Protein 3MAO (pdb70)

Radius of gyration: 13.15 Å; Cα contacts (8 Å, |Δi|>4): 257; chains: 1; bounding box: 41×26×29 Å

Solvent-accessible surface area: 6418 Å² total; per-residue (Å²): 173,176,81,106,17,52,122,44,94,97,88,11,45,0,15,2,52,143,63,36,45,68,0,0,12,29,218,10,19,40,83,64,109,20,84,110,2,1,0,25,111,28,60,64,116,69,0,16,49,106,131,75,31,153,148,134,96,99,6,44,62,3,12,2,34,127,45,50,46,40,1,10,54,9,21,58,95,65,19,64,137,138,59,66,15,20,10,9,0,101,13,88,7,0,84,20,44,32,158,73,143,103,112,116,156

InterPro domains:
  IPR002579 Peptide methionine sulphoxide reductase MrsB domain [PF01641] (12-105)
  IPR002579 Peptide methionine sulphoxide reductase MrsB domain [PS51790] (1-106)
  IPR011057 Mss4-like superfamily [SSF51316] (10-112)
  IPR052150 Methionine-R-sulfoxide re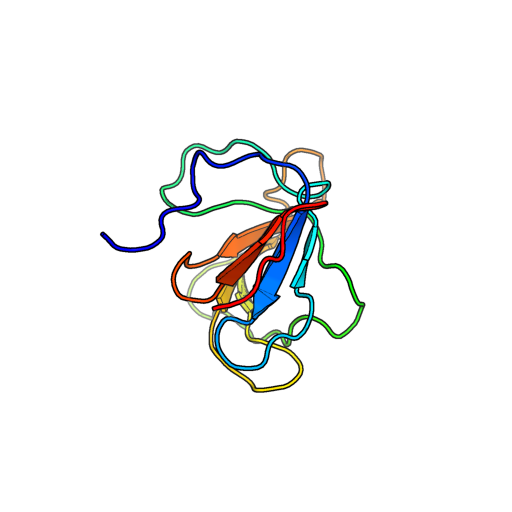ductase B1 [PTHR46755] (1-101)

Organism: Homo sapiens (NCBI:txid9606)

B-factor: mean 14.87, std 10.24, range [4.36, 75.27]

Structure (mmCIF, N/CA/C/O backbone):
data_3MAO
#
_entry.id   3MAO
#
_cell.length_a   34.054
_cell.length_b   47.473
_cell.length_c   57.809
_cell.angle_alpha   90.00
_cell.angle_beta   90.00
_cell.angle_gamma   90.00
#
_symmetry.space_group_name_H-M   'P 21 21 21'
#
loop_
_entity.id
_entity.type
_entity.pdbx_description
1 polymer 'Methionine-R-sulfoxide reductase B1'
2 non-polymer 'FE (III) ION'
3 non-polymer 'SODIUM ION'
4 non-polymer 'MALONATE ION'
5 water water
#
loop_
_atom_site.group_PDB
_atom_site.id
_atom_site.type_symbol
_atom_site.label_atom_id
_atom_site.label_alt_id
_atom_site.label_comp_id
_atom_site.label_asym_id
_atom_site.label_entity_id
_atom_site.label_seq_id
_atom_site.pdbx_PDB_ins_code
_atom_site.Cartn_x
_atom_site.Cartn_y
_atom_site.Cartn_z
_atom_site.occupancy
_atom_site.B_iso_or_equiv
_atom_site.auth_seq_id
_atom_site.auth_comp_id
_atom_site.auth_asym_id
_atom_site.auth_atom_id
_atom_site.pdbx_PDB_model_num
ATOM 1 N N . SER A 1 1 ? 11.522 -9.482 50.371 1.00 36.16 -1 SER A N 1
ATOM 2 C CA . SER A 1 1 ? 10.125 -9.856 50.014 1.00 34.54 -1 SER A CA 1
ATOM 3 C C . SER A 1 1 ? 9.622 -8.966 48.868 1.00 32.55 -1 SER A C 1
ATOM 4 O O . SER A 1 1 ? 9.949 -7.783 48.763 1.00 32.75 -1 SER A O 1
ATOM 7 N N . MET A 1 2 ? 8.806 -9.549 48.001 1.00 21.71 0 MET A N 1
ATOM 8 C CA . MET A 1 2 ? 8.286 -8.821 46.838 1.00 17.58 0 MET A CA 1
ATOM 9 C C . MET A 1 2 ? 7.230 -7.802 47.239 1.00 19.59 0 MET A C 1
ATOM 10 O O . MET A 1 2 ? 6.526 -8.012 48.230 1.00 19.71 0 MET A O 1
ATOM 15 N N . GLU A 1 3 ? 7.111 -6.740 46.442 1.00 18.26 10 GLU A N 1
ATOM 16 C CA A GLU A 1 3 ? 6.056 -5.717 46.585 0.50 20.26 10 GLU A CA 1
ATOM 17 C CA B GLU A 1 3 ? 6.067 -5.739 46.669 0.50 21.17 10 GLU A CA 1
ATOM 18 C C . GLU A 1 3 ? 4.676 -6.320 46.501 1.00 14.25 10 GLU A C 1
ATOM 19 O O . GLU A 1 3 ? 4.373 -7.014 45.533 1.00 16.74 10 GLU A O 1
ATOM 30 N N . VAL A 1 4 ? 3.832 -6.031 47.494 1.00 13.47 11 VAL A N 1
ATOM 31 C CA . VAL A 1 4 ? 2.431 -6.396 47.452 1.00 11.45 11 VAL A CA 1
ATOM 32 C C . VAL A 1 4 ? 1.611 -5.185 47.927 1.00 11.18 11 VAL A C 1
ATOM 33 O O . VAL A 1 4 ? 1.643 -4.813 49.106 1.00 12.57 11 VAL A O 1
ATOM 37 N N . PHE A 1 5 ? 0.886 -4.570 47.010 1.00 7.82 12 PHE A N 1
ATOM 38 C CA . PHE A 1 5 ? 0.140 -3.360 47.342 1.00 7.28 12 PHE A CA 1
ATOM 39 C C . PHE A 1 5 ? -1.347 -3.538 47.604 1.00 9.13 12 PHE A C 1
ATOM 40 O O . PHE A 1 5 ? -2.030 -2.549 47.843 1.00 8.40 12 PHE A O 1
ATOM 48 N N . GLN A 1 6 ? -1.874 -4.757 47.565 1.00 8.71 13 GLN A N 1
ATOM 49 C CA . GLN A 1 6 ? -3.284 -4.966 47.776 1.00 10.70 13 GLN A CA 1
ATOM 50 C C . GLN A 1 6 ? -3.812 -4.231 49.000 1.00 11.55 13 GLN A C 1
ATOM 51 O O . GLN A 1 6 ? -4.898 -3.651 48.940 1.00 14.88 13 GLN A O 1
ATOM 57 N N . ASN A 1 7 ? -3.122 -4.306 50.125 1.00 9.29 14 ASN A N 1
ATOM 58 C CA . ASN A 1 7 ? -3.630 -3.752 51.378 1.00 12.31 14 ASN A CA 1
ATOM 59 C C . ASN A 1 7 ? -2.903 -2.480 51.820 1.00 9.22 14 ASN A C 1
ATOM 60 O O . ASN A 1 7 ? -2.971 -2.066 52.956 1.00 13.30 14 ASN A O 1
ATOM 65 N N . HIS A 1 8 ? -2.192 -1.859 50.872 1.00 7.46 15 HIS A N 1
ATOM 66 C CA . HIS A 1 8 ? -1.374 -0.692 51.089 1.00 7.67 15 HIS A CA 1
ATOM 67 C C . HIS A 1 8 ? -2.166 0.577 50.717 1.00 7.16 15 HIS A C 1
ATOM 68 O O . HIS A 1 8 ? -2.646 0.696 49.586 1.00 7.55 15 HIS A O 1
ATOM 75 N N . PHE A 1 9 ? -2.316 1.517 51.665 1.00 7.52 16 PHE A N 1
ATOM 76 C CA . PHE A 1 9 ? -3.089 2.744 51.462 1.00 8.86 16 PHE A CA 1
ATOM 77 C C . PHE A 1 9 ? -2.423 3.996 52.008 1.00 9.97 16 PHE A C 1
ATOM 78 O O . PHE A 1 9 ? -3.078 4.913 52.472 1.00 12.53 16 PHE A 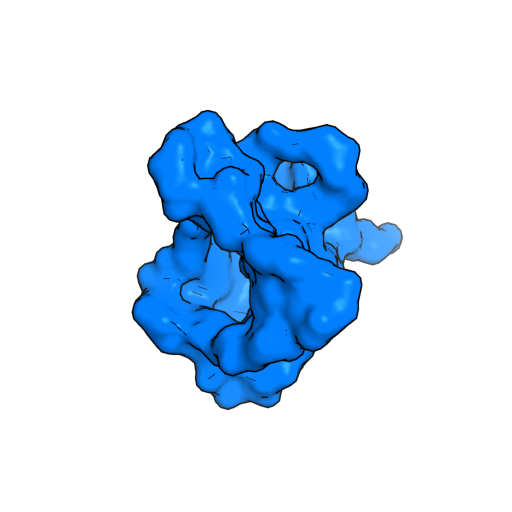O 1
ATOM 86 N N . GLU A 1 10 ? -1.129 4.100 51.887 1.00 8.80 17 GLU A N 1
ATOM 87 C CA . GLU A 1 10 ? -0.394 5.248 52.412 1.00 7.48 17 GLU A CA 1
ATOM 88 C C . GLU A 1 10 ? -0.360 6.401 51.396 1.00 7.76 17 GLU A C 1
ATOM 89 O O . GLU A 1 10 ? -0.500 6.169 50.176 1.00 8.74 17 GLU A O 1
ATOM 95 N N . PRO A 1 11 ? -0.153 7.639 51.888 1.00 8.02 18 PRO A N 1
ATOM 96 C CA . PRO A 1 11 ? -0.160 8.772 50.960 1.00 8.29 18 PRO A CA 1
ATOM 97 C C . PRO A 1 11 ? 1.044 8.833 50.086 1.00 9.09 18 PRO A C 1
ATOM 98 O O . PRO A 1 11 ? 2.186 8.816 50.525 1.00 8.75 18 PRO A O 1
ATOM 102 N N . GLY A 1 12 ? 0.800 8.902 48.785 1.00 8.24 19 GLY A N 1
ATOM 103 C CA . GLY A 1 12 ? 1.872 8.954 47.845 1.00 7.17 19 GLY A CA 1
ATOM 104 C C . GLY A 1 12 ? 1.414 8.714 46.430 1.00 6.21 19 GLY A C 1
ATOM 105 O O . GLY A 1 12 ? 0.222 8.809 46.171 1.00 7.03 19 GLY A O 1
ATOM 106 N N . VAL A 1 13 ? 2.345 8.427 45.518 1.00 6.43 20 VAL A N 1
ATOM 107 C CA . VAL A 1 13 ? 2.084 8.174 44.112 1.00 7.39 20 VAL A CA 1
ATOM 108 C C . VAL A 1 13 ? 2.722 6.891 43.704 1.00 6.55 20 VAL A C 1
ATOM 109 O O . VAL A 1 13 ? 3.884 6.639 44.097 1.00 8.69 20 VAL A O 1
ATOM 113 N N . TYR A 1 14 ? 2.011 6.073 42.958 1.00 5.36 21 TYR A N 1
ATOM 114 C CA . TYR A 1 14 ? 2.581 4.861 42.338 1.00 4.36 21 TYR A CA 1
ATOM 115 C C . TYR A 1 14 ? 3.043 5.216 40.951 1.00 6.12 21 TYR A C 1
ATOM 116 O O . TYR A 1 14 ? 2.274 5.693 40.120 1.00 6.06 21 TYR A O 1
ATOM 125 N N . VAL A 1 15 ? 4.323 4.997 40.723 1.00 6.29 22 VAL A N 1
ATOM 126 C CA . VAL A 1 15 ? 4.946 5.254 39.476 1.00 6.88 22 VAL A CA 1
ATOM 127 C C . VAL A 1 15 ? 5.269 3.952 38.736 1.00 6.37 22 VAL A C 1
ATOM 128 O O . VAL A 1 15 ? 5.307 2.863 39.341 1.00 7.53 22 VAL A O 1
ATOM 132 N N . CYS A 1 16 ? 5.548 4.026 37.434 1.00 5.96 23 CYS A N 1
ATOM 133 C CA . CYS A 1 16 ? 5.987 2.871 36.665 1.00 7.12 23 CYS A CA 1
ATOM 134 C C . CYS A 1 16 ? 7.307 2.348 37.241 1.00 7.09 23 CYS A C 1
ATOM 135 O O . CYS A 1 16 ? 8.257 3.094 37.353 1.00 7.25 23 CYS A O 1
ATOM 138 N N . ALA A 1 17 ? 7.341 1.055 37.592 1.00 7.29 24 ALA A N 1
ATOM 139 C CA . ALA A 1 17 ? 8.568 0.484 38.144 1.00 8.75 24 ALA A CA 1
ATOM 140 C C . ALA A 1 17 ? 9.716 0.514 37.148 1.00 8.97 24 ALA A C 1
ATOM 141 O O . ALA A 1 17 ? 10.884 0.468 37.597 1.00 11.61 24 ALA A O 1
ATOM 143 N N . LYS A 1 18 ? 9.418 0.564 35.835 1.00 8.97 25 LYS A N 1
ATOM 144 C CA . LYS A 1 18 ? 10.442 0.521 34.816 1.00 10.48 25 LYS A CA 1
ATOM 145 C C . LYS A 1 18 ? 10.984 1.884 34.449 1.00 9.37 25 LYS A C 1
ATOM 146 O O . LYS A 1 18 ? 12.205 2.025 34.314 1.00 13.33 25 LYS A O 1
ATOM 152 N N . CYS A 1 19 ? 10.153 2.905 34.334 1.00 8.62 26 CYS A N 1
ATOM 153 C CA . CYS A 1 19 ? 10.646 4.204 33.847 1.00 9.94 26 CYS A CA 1
ATOM 154 C C . CYS A 1 19 ? 10.360 5.380 34.776 1.00 10.00 26 CYS A C 1
ATOM 155 O O . CYS A 1 19 ? 10.836 6.480 34.559 1.00 10.03 26 CYS A O 1
ATOM 158 N N . GLY A 1 20 ? 9.530 5.176 35.803 1.00 9.05 27 GLY A N 1
ATOM 159 C CA . GLY A 1 20 ? 9.221 6.208 36.771 1.00 8.11 27 GLY A CA 1
ATOM 160 C C . GLY A 1 20 ? 8.096 7.159 36.402 1.00 7.44 27 GLY A C 1
ATOM 161 O O . GLY A 1 20 ? 7.780 8.062 37.198 1.00 8.05 27 GLY A O 1
ATOM 162 N N . TYR A 1 21 ? 7.426 6.980 35.282 1.00 7.80 28 TYR A N 1
ATOM 163 C CA . TYR A 1 21 ? 6.311 7.865 34.954 1.00 7.03 28 TYR A CA 1
ATOM 164 C C . TYR A 1 21 ? 5.221 7.702 36.005 1.00 6.34 28 TYR A C 1
ATOM 165 O O . TYR A 1 21 ? 4.950 6.616 36.480 1.00 6.78 28 TYR A O 1
ATOM 174 N N . GLU A 1 22 ? 4.560 8.799 36.362 1.00 8.58 29 GLU A N 1
ATOM 175 C CA . GLU A 1 22 ? 3.508 8.754 37.379 1.00 7.83 29 GLU A CA 1
ATOM 176 C C . GLU A 1 22 ? 2.260 8.112 36.816 1.00 6.65 29 GLU A C 1
ATOM 177 O O . GLU A 1 22 ? 1.776 8.491 35.767 1.00 8.34 29 GLU A O 1
ATOM 183 N N . LEU A 1 23 ? 1.748 7.106 37.543 1.00 6.38 30 LEU A N 1
ATOM 184 C CA . LEU A 1 23 ? 0.589 6.308 37.095 1.00 6.55 30 LEU A CA 1
ATOM 185 C C . LEU A 1 23 ? -0.655 6.505 37.91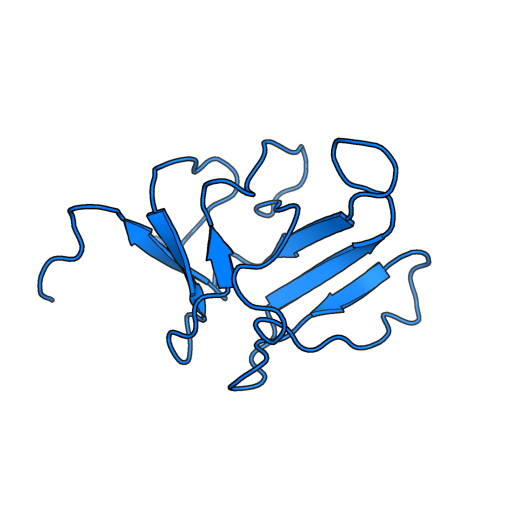3 1.00 5.73 30 LEU A C 1
ATOM 186 O O . LEU A 1 23 ? -1.687 6.812 37.334 1.00 7.07 30 LEU A O 1
ATOM 191 N N . PHE A 1 24 ? -0.585 6.245 39.229 1.00 5.73 31 PHE A N 1
ATOM 192 C CA . PHE A 1 24 ? -1.769 6.275 40.070 1.00 5.03 31 PHE A CA 1
ATOM 193 C C . PHE A 1 24 ? -1.491 6.986 41.376 1.00 6.60 31 PHE A C 1
ATOM 194 O O . PHE A 1 24 ? -0.513 6.712 42.044 1.00 7.75 31 PHE A O 1
ATOM 202 N N . SER A 1 25 ? -2.398 7.854 41.759 1.00 7.42 32 SER A N 1
ATOM 203 C CA . SER A 1 25 ? -2.341 8.505 43.056 1.00 5.16 32 SER A CA 1
ATOM 204 C C . SER A 1 25 ? -2.909 7.572 44.136 1.00 6.74 32 SER A C 1
ATOM 205 O O . SER A 1 25 ? -3.886 6.840 43.888 1.00 6.55 32 SER A O 1
ATOM 208 N N . SER A 1 26 ? -2.374 7.640 45.350 1.00 7.10 33 SER A N 1
ATOM 209 C CA . SER A 1 26 ? -3.032 7.062 46.522 1.00 6.95 33 SER A CA 1
ATOM 210 C C . SER A 1 26 ? -4.479 7.504 46.637 1.00 8.01 33 SER A C 1
ATOM 211 O O . SER A 1 26 ? -5.325 6.787 47.163 1.00 7.95 33 SER A O 1
ATOM 214 N N . ARG A 1 27 ? -4.793 8.689 46.162 1.00 6.88 34 ARG A N 1
ATOM 215 C CA A ARG A 1 27 ? -6.140 9.286 46.168 0.60 6.94 34 ARG A CA 1
ATOM 216 C CA B ARG A 1 27 ? -6.136 9.197 46.298 0.40 7.88 34 ARG A CA 1
ATOM 217 C C . ARG A 1 27 ? -7.151 8.476 45.417 1.00 8.29 34 ARG A C 1
ATOM 218 O O . ARG A 1 27 ? -8.367 8.594 45.654 1.00 8.71 34 ARG A O 1
ATOM 233 N N . SER A 1 28 ? -6.648 7.747 44.416 1.00 6.23 35 SER A N 1
ATOM 234 C CA A SER A 1 28 ? -7.467 6.984 43.481 0.60 7.34 35 SER A CA 1
ATOM 235 C CA B SER A 1 28 ? -7.485 6.997 43.500 0.40 8.01 35 SER A CA 1
ATOM 236 C C . SER A 1 28 ? -7.630 5.529 43.909 1.00 7.97 35 SER A C 1
ATOM 237 O O . SER A 1 28 ? -8.381 4.770 43.266 1.00 7.03 35 SER A O 1
ATOM 242 N N . LYS A 1 29 ? -6.893 5.107 44.942 1.00 6.20 36 LYS A N 1
ATOM 243 C CA . LYS A 1 29 ? -6.869 3.732 45.377 1.00 6.17 36 LYS A CA 1
ATOM 244 C C . LYS A 1 29 ? -8.009 3.413 46.279 1.00 7.69 36 LYS A C 1
ATOM 245 O O . LYS A 1 29 ? -8.437 4.259 47.059 1.00 8.49 36 LYS A O 1
ATOM 251 N N . TYR A 1 30 ? -8.527 2.186 46.230 1.00 6.27 37 TYR A N 1
ATOM 252 C CA . TYR A 1 30 ? -9.646 1.815 47.112 1.00 8.58 37 TYR A CA 1
ATOM 253 C C . TYR A 1 30 ? -9.548 0.343 47.428 1.00 7.82 37 TYR A C 1
ATOM 254 O O . TYR A 1 30 ? -8.858 -0.420 46.760 1.00 7.04 37 TYR A O 1
ATOM 263 N N . ALA A 1 31 ? -10.212 -0.076 48.497 1.00 8.88 38 ALA A N 1
ATOM 264 C CA . ALA A 1 31 ? -10.092 -1.450 48.951 1.00 7.40 38 ALA A CA 1
ATOM 265 C C . ALA A 1 31 ? -10.996 -2.345 48.109 1.00 9.17 38 ALA A C 1
ATOM 266 O O . ALA A 1 31 ? -12.190 -2.066 47.866 1.00 10.76 38 ALA A O 1
ATOM 268 N N . HIS A 1 32 ? -10.443 -3.467 47.711 1.00 9.51 39 HIS A N 1
ATOM 269 C CA . HIS A 1 32 ? -11.125 -4.445 46.843 1.00 9.19 39 HIS A CA 1
ATOM 270 C C . HIS A 1 32 ? -10.781 -5.873 47.252 1.00 9.74 39 HIS A C 1
ATOM 271 O O . HIS A 1 32 ? -9.762 -6.070 47.934 1.00 12.11 39 HIS A O 1
ATOM 278 N N . SER A 1 33 ? -11.618 -6.817 46.860 1.00 9.22 40 SER A N 1
ATOM 279 C CA . SER A 1 33 ? -11.421 -8.209 47.248 1.00 10.79 40 SER A CA 1
ATOM 280 C C . SER A 1 33 ? -10.382 -8.956 46.421 1.00 9.65 40 SER A C 1
ATOM 281 O O . SER A 1 33 ? -9.930 -10.020 46.864 1.00 13.96 40 SER A O 1
ATOM 284 N N . SER A 1 34 ? -10.016 -8.452 45.261 1.00 10.55 41 SER A N 1
ATOM 285 C CA A SER A 1 34 ? -9.085 -9.218 44.455 0.70 11.22 41 SER A CA 1
ATOM 286 C CA B SER A 1 34 ? -9.057 -9.099 44.370 0.30 11.13 41 SER A CA 1
ATOM 287 C C . SER A 1 34 ? -7.659 -9.096 44.996 1.00 11.69 41 SER A C 1
ATOM 288 O O . SER A 1 34 ? -7.365 -8.269 45.866 1.00 10.45 41 SER A O 1
ATOM 293 N N . PRO A 1 35 ? -6.768 -9.982 44.539 1.00 8.10 42 PRO A N 1
ATOM 294 C CA . PRO A 1 35 ? -5.406 -9.936 44.983 1.00 6.69 42 PRO A CA 1
ATOM 295 C C . PRO A 1 35 ? -4.586 -8.724 44.570 1.00 7.92 42 PRO A C 1
ATOM 296 O O . PRO A 1 35 ? -3.525 -8.550 45.156 1.00 9.51 42 PRO A O 1
ATOM 300 N N . TRP A 1 36 ? -5.061 -7.866 43.671 1.00 6.27 43 TRP A N 1
ATOM 301 C CA . TRP A 1 36 ? -4.273 -6.789 43.075 1.00 6.96 43 TRP A CA 1
ATOM 302 C C . TRP A 1 36 ? -4.772 -5.421 43.540 1.00 6.74 43 TRP A C 1
ATOM 303 O O . TRP A 1 36 ? -5.978 -5.218 43.690 1.00 6.79 43 TRP A O 1
ATOM 314 N N . PRO A 1 37 ? -3.855 -4.465 43.726 1.00 5.49 44 PRO A N 1
ATOM 315 C CA . PRO A 1 37 ? -4.277 -3.104 43.990 1.00 6.94 44 PRO A CA 1
ATOM 316 C C . PRO A 1 37 ? -5.226 -2.583 42.925 1.00 5.08 44 PRO A C 1
ATOM 317 O O . PRO A 1 37 ? -5.110 -2.873 41.721 1.00 6.33 44 PRO A O 1
ATOM 321 N N . ALA A 1 38 ? -6.223 -1.823 43.407 1.00 5.52 45 ALA A N 1
ATOM 322 C CA . ALA A 1 38 ? -7.352 -1.283 42.651 1.00 5.49 45 ALA A CA 1
ATOM 323 C C . ALA A 1 38 ? -7.378 0.219 42.707 1.00 5.51 45 ALA A C 1
ATOM 324 O O . ALA A 1 38 ? -7.346 0.819 43.799 1.00 6.03 45 ALA A O 1
ATOM 326 N N . PHE A 1 39 ? -7.503 0.842 41.537 1.00 5.56 46 PHE A N 1
ATOM 327 C CA . PHE A 1 39 ? -7.517 2.306 41.384 1.00 5.57 46 PHE A CA 1
ATOM 328 C C . PHE A 1 39 ? -8.629 2.718 40.445 1.00 5.96 46 PHE A C 1
ATOM 329 O O . PHE A 1 39 ? -9.018 1.941 39.556 1.00 6.70 46 PHE A O 1
ATOM 337 N N . THR A 1 40 ? -9.131 3.940 40.591 1.00 5.84 47 THR A N 1
ATOM 338 C CA . THR A 1 40 ? -10.205 4.403 39.703 1.00 7.90 47 THR A CA 1
ATOM 339 C C . THR A 1 40 ? -9.771 5.251 38.520 1.00 7.36 47 THR A C 1
ATOM 340 O O . THR A 1 40 ? -10.533 5.406 37.551 1.00 9.96 47 THR A O 1
ATOM 344 N N . GLU A 1 41 ? -8.579 5.829 38.582 1.00 6.18 48 GLU A N 1
ATOM 345 C CA . GLU A 1 41 ? -8.140 6.748 37.540 1.00 8.04 48 GLU A CA 1
ATOM 346 C C . GLU A 1 41 ? -6.656 6.907 37.591 1.00 8.90 48 GLU A C 1
ATOM 347 O O . GLU A 1 41 ? -6.048 6.629 38.625 1.00 7.18 48 GLU A O 1
ATOM 353 N N . THR A 1 42 ? -6.084 7.389 36.503 1.00 9.03 49 THR A N 1
ATOM 354 C CA . THR A 1 42 ? -4.665 7.627 36.407 1.00 7.98 49 THR A CA 1
ATOM 355 C C . THR A 1 42 ? -4.330 9.073 36.697 1.00 8.72 49 THR A C 1
ATOM 356 O O . THR A 1 42 ? -5.217 9.954 36.669 1.00 9.82 49 THR A O 1
ATOM 360 N N . ILE A 1 43 ? -3.049 9.342 36.919 1.00 7.96 50 ILE A N 1
ATOM 361 C CA . ILE A 1 43 ? -2.555 10.675 37.228 1.00 9.29 50 ILE A CA 1
ATOM 362 C C . ILE A 1 43 ? -2.569 11.582 36.010 1.00 10.59 50 ILE A C 1
ATOM 363 O 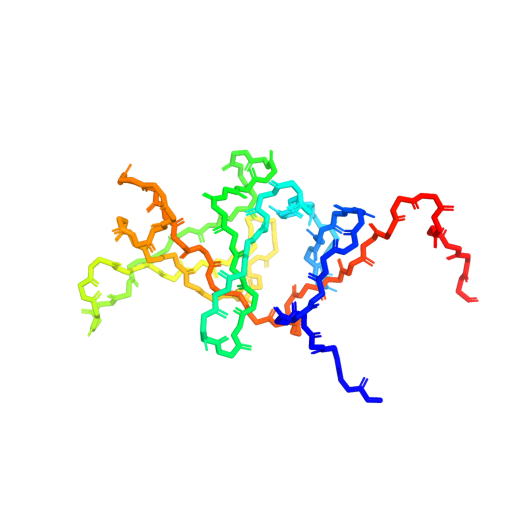O . ILE A 1 43 ? -3.059 12.725 36.069 1.00 11.54 50 ILE A O 1
ATOM 368 N N . HIS A 1 44 ? -2.005 11.086 34.923 1.00 9.45 51 HIS A N 1
ATOM 369 C CA . HIS A 1 44 ? -1.958 11.841 33.672 1.00 9.66 51 HIS A CA 1
ATOM 370 C C . HIS A 1 44 ? -2.852 11.217 32.626 1.00 11.39 51 HIS A C 1
ATOM 371 O O . HIS A 1 44 ? -3.096 10.039 32.648 1.00 10.58 51 HIS A O 1
ATOM 378 N N . ALA A 1 45 ? -3.307 11.993 31.655 1.00 12.80 52 ALA A N 1
ATOM 379 C CA . ALA A 1 45 ? -4.138 11.468 30.607 1.00 14.22 52 ALA A CA 1
ATOM 380 C C . ALA A 1 45 ? -3.393 10.396 29.808 1.00 13.71 52 ALA A C 1
ATOM 381 O O . ALA A 1 45 ? -4.008 9.429 29.350 1.00 16.83 52 ALA A O 1
ATOM 383 N N . ASP A 1 46 ? -2.073 10.521 29.696 1.00 13.60 53 ASP A N 1
ATOM 384 C CA . ASP A 1 46 ? -1.250 9.548 28.963 1.00 13.21 53 ASP A CA 1
ATOM 385 C C . ASP A 1 46 ? -0.480 8.593 29.866 1.00 13.66 53 ASP A C 1
ATOM 386 O O . ASP A 1 46 ? 0.481 7.997 29.426 1.00 14.38 53 ASP A O 1
ATOM 391 N N . SER A 1 47 ? -0.889 8.442 31.135 1.00 10.22 54 SER A N 1
ATOM 392 C CA . SER A 1 47 ? -0.231 7.520 32.038 1.00 8.79 54 SER A CA 1
ATOM 393 C C . SER A 1 47 ? -0.239 6.108 31.511 1.00 8.61 54 SER A C 1
ATOM 394 O O . SER A 1 47 ? 0.766 5.431 31.628 1.00 9.59 54 SER A O 1
ATOM 397 N N . VAL A 1 48 ? -1.362 5.665 30.959 1.00 9.40 55 VAL A N 1
ATOM 398 C CA . VAL A 1 48 ? -1.476 4.305 30.412 1.00 10.33 55 VAL A CA 1
ATOM 399 C C . VAL A 1 48 ? -1.847 4.279 28.937 1.00 9.84 55 VAL A C 1
ATOM 400 O O . VAL A 1 48 ? -2.552 5.192 28.431 1.00 13.36 55 VAL A O 1
ATOM 404 N N . ALA A 1 49 ? -1.377 3.241 28.263 1.00 10.60 56 ALA A N 1
ATOM 405 C CA . ALA A 1 49 ? -1.823 2.885 26.936 1.00 9.07 56 ALA A CA 1
ATOM 406 C C . ALA A 1 49 ? -2.754 1.716 27.098 1.00 11.86 56 ALA A C 1
ATOM 407 O O . ALA A 1 49 ? -2.504 0.817 27.910 1.00 12.79 56 ALA A O 1
ATOM 409 N N . LYS A 1 50 ? -3.796 1.664 26.281 1.00 10.87 57 LYS A N 1
ATOM 410 C CA . LYS A 1 50 ? -4.809 0.636 26.403 1.00 10.59 57 LYS A CA 1
ATOM 411 C C . LYS A 1 50 ? -4.865 -0.178 25.153 1.00 10.69 57 LYS A C 1
ATOM 412 O O . LYS A 1 50 ? -4.583 0.286 24.028 1.00 12.23 57 LYS A O 1
ATOM 418 N N . ARG A 1 51 ? -5.200 -1.451 25.348 1.00 10.00 58 ARG A N 1
ATOM 419 C CA . ARG A 1 51 ? -5.419 -2.381 24.234 1.00 10.58 58 ARG A CA 1
ATOM 420 C C . ARG A 1 51 ? -6.586 -3.260 24.586 1.00 10.62 58 ARG A C 1
ATOM 421 O O . ARG A 1 51 ? -6.860 -3.505 25.751 1.00 9.75 58 ARG A O 1
ATOM 429 N N . PRO A 1 52 ? -7.309 -3.786 23.604 1.00 8.97 59 PRO A N 1
ATOM 430 C CA . PRO A 1 52 ? -8.354 -4.712 23.942 1.00 9.63 59 PRO A CA 1
ATOM 431 C C . PRO A 1 52 ? -7.881 -5.933 24.679 1.00 9.99 59 PRO A C 1
ATOM 432 O O . PRO A 1 52 ? -6.790 -6.439 24.409 1.00 12.98 59 PRO A O 1
ATOM 436 N N . GLU A 1 53 ? -8.696 -6.409 25.610 1.00 10.95 60 GLU A N 1
ATOM 437 C CA . GLU A 1 53 ? -8.541 -7.752 26.185 1.00 13.00 60 GLU A CA 1
ATOM 438 C C . GLU A 1 53 ? -9.635 -8.609 25.540 1.00 12.72 60 GLU A C 1
ATOM 439 O O . GLU A 1 53 ? -10.804 -8.561 25.940 1.00 11.76 60 GLU A O 1
ATOM 445 N N . HIS A 1 54 ? -9.293 -9.355 24.497 1.00 12.51 61 HIS A N 1
ATOM 446 C CA . HIS A 1 54 ? -10.296 -9.931 23.623 1.00 13.76 61 HIS A CA 1
ATOM 447 C C . HIS A 1 54 ? -11.151 -11.006 24.250 1.00 21.82 61 HIS A C 1
ATOM 448 O O . HIS A 1 54 ? -12.268 -11.253 23.806 1.00 22.87 61 HIS A O 1
ATOM 455 N N . ASN A 1 55 ? -10.633 -11.638 25.269 1.00 23.81 62 ASN A N 1
ATOM 456 C CA . ASN A 1 55 ? -11.324 -12.777 25.800 1.00 25.86 62 ASN A CA 1
ATOM 457 C C . ASN A 1 55 ? -12.096 -12.449 27.076 1.00 25.10 62 ASN A C 1
ATOM 458 O O . ASN A 1 55 ? -12.640 -13.354 27.705 1.00 23.78 62 ASN A O 1
ATOM 463 N N . ARG A 1 56 ? -12.224 -11.159 27.430 1.00 16.85 63 ARG A N 1
ATOM 464 C CA . ARG A 1 56 ? -13.091 -10.788 28.552 1.00 16.36 63 ARG A CA 1
ATOM 465 C C . ARG A 1 56 ? -13.867 -9.514 28.232 1.00 13.73 63 ARG A C 1
ATOM 466 O O . ARG A 1 56 ? -13.227 -8.510 27.915 1.00 13.38 63 ARG A O 1
ATOM 474 N N . SER A 1 57 ? -15.186 -9.552 28.338 1.00 12.59 64 SER A N 1
ATOM 475 C CA . SER A 1 57 ? -15.987 -8.367 28.157 1.00 12.55 64 SER A CA 1
ATOM 476 C C . SER A 1 57 ? -15.663 -7.335 29.256 1.00 13.11 64 SER A C 1
ATOM 477 O O . SER A 1 57 ? -15.253 -7.646 30.373 1.00 12.50 64 SER A O 1
ATOM 480 N N . GLU A 1 58 ? -15.896 -6.078 28.900 1.00 9.77 65 GLU A N 1
ATOM 481 C CA . GLU A 1 58 ? -15.708 -4.971 29.814 1.00 9.05 65 GLU A CA 1
ATOM 482 C C . GLU A 1 58 ? -14.332 -4.967 30.443 1.00 10.42 65 GLU A C 1
ATOM 483 O O . GLU A 1 58 ? -14.183 -4.703 31.627 1.00 10.39 65 GLU A O 1
ATOM 489 N N . ALA A 1 59 ? -13.306 -5.241 29.644 1.00 9.49 66 ALA A N 1
ATOM 490 C CA . ALA A 1 59 ? -11.947 -5.325 30.106 1.00 8.80 66 ALA A CA 1
ATOM 491 C C . ALA A 1 59 ? -10.973 -4.979 29.014 1.00 8.96 66 ALA A C 1
ATOM 492 O O . ALA A 1 59 ? -11.091 -5.450 27.858 1.00 10.32 66 ALA A O 1
ATOM 494 N N . LEU A 1 60 ? -9.993 -4.159 29.388 1.00 7.48 67 LEU A N 1
ATOM 495 C CA . LEU A 1 60 ? -8.859 -3.755 28.554 1.00 8.59 67 LEU A CA 1
ATOM 496 C C . LEU A 1 60 ? -7.542 -4.104 29.217 1.00 8.81 67 LEU A C 1
ATOM 497 O O . LEU A 1 60 ? -7.490 -4.175 30.456 1.00 8.99 67 LEU A O 1
ATOM 502 N N . LYS A 1 61 ? -6.495 -4.309 28.436 1.00 8.20 68 LYS A N 1
ATOM 503 C CA . LYS A 1 61 ? -5.141 -4.411 28.946 1.00 8.47 68 LYS A CA 1
ATOM 504 C C . LYS A 1 61 ? -4.574 -3.014 29.058 1.00 10.58 68 LYS A C 1
ATOM 505 O O . LYS A 1 61 ? -4.793 -2.194 28.153 1.00 11.92 68 LYS A O 1
ATOM 511 N N . VAL A 1 62 ? -3.773 -2.761 30.090 1.00 7.76 69 VAL A N 1
ATOM 512 C CA . VAL A 1 62 ? -3.141 -1.461 30.259 1.00 8.72 69 VAL A CA 1
ATOM 513 C C . VAL A 1 62 ? -1.631 -1.636 30.424 1.00 7.98 69 VAL A C 1
ATOM 514 O O . VAL A 1 62 ? -1.138 -2.576 31.078 1.00 8.37 69 VAL A O 1
ATOM 518 N N . SER A 1 63 ? -0.903 -0.720 29.801 1.00 7.98 70 SER A N 1
ATOM 519 C CA A SER A 1 63 ? 0.563 -0.662 29.856 0.60 7.97 70 SER A CA 1
ATOM 520 C CA B SER A 1 63 ? 0.554 -0.668 29.898 0.40 9.22 70 SER A CA 1
ATOM 521 C C . SER A 1 63 ? 0.986 0.768 30.147 1.00 7.73 70 SER A C 1
ATOM 522 O O . SER A 1 63 ? 0.207 1.702 29.955 1.00 7.96 70 SER A O 1
ATOM 527 N N . CYS A 1 64 ? 2.241 0.955 30.545 1.00 8.37 71 CYS A N 1
ATOM 528 C CA . CYS A 1 64 ? 2.749 2.291 30.784 1.00 8.00 71 CYS A CA 1
ATOM 529 C C . CYS A 1 64 ? 2.745 3.071 29.474 1.00 9.76 71 CYS A C 1
ATOM 530 O O . CYS A 1 64 ? 3.219 2.603 28.469 1.00 10.52 71 CYS A O 1
ATOM 533 N N . GLY A 1 65 ? 2.211 4.284 29.528 1.00 9.02 72 GLY A N 1
ATOM 534 C CA . GLY A 1 65 ? 2.094 5.127 28.344 1.00 9.89 72 GLY A CA 1
ATOM 535 C C . GLY A 1 65 ? 3.419 5.635 27.825 1.00 12.28 72 GLY A C 1
ATOM 536 O O . GLY A 1 65 ? 3.466 6.069 26.657 1.00 17.60 72 GLY A O 1
ATOM 537 N N . LYS A 1 66 ? 4.456 5.621 28.659 1.00 10.13 73 LYS A N 1
ATOM 538 C CA A LYS A 1 66 ? 5.779 6.094 28.248 0.55 13.53 73 LYS A CA 1
ATOM 539 C CA B LYS A 1 66 ? 5.804 6.111 28.311 0.45 12.79 73 LYS A CA 1
ATOM 540 C C . LYS A 1 66 ? 6.712 4.988 27.808 1.00 14.20 73 LYS A C 1
ATOM 541 O O . LYS A 1 66 ? 7.384 5.132 26.778 1.00 18.81 73 LYS A O 1
ATOM 552 N N . CYS A 1 67 ? 6.773 3.877 28.527 1.00 12.45 74 CYS A N 1
ATOM 553 C CA . CYS A 1 67 ? 7.698 2.824 28.176 1.00 11.51 74 CYS A CA 1
ATOM 554 C C . CYS A 1 67 ? 7.079 1.526 27.720 1.00 12.32 74 CYS A C 1
ATOM 555 O O . CYS A 1 67 ? 7.821 0.648 27.290 1.00 13.15 74 CYS A O 1
ATOM 558 N N . GLY A 1 68 ? 5.757 1.373 27.816 1.00 10.74 75 GLY A N 1
ATOM 559 C CA . GLY A 1 68 ? 5.086 0.161 27.343 1.00 11.08 75 GLY A CA 1
ATOM 560 C C . GLY A 1 68 ? 5.094 -1.027 28.287 1.00 10.04 75 GLY A C 1
ATOM 561 O O . GLY A 1 68 ? 4.566 -2.089 27.954 1.00 13.08 75 GLY A O 1
ATOM 562 N N . ASN A 1 69 ? 5.679 -0.876 29.470 1.00 9.52 76 ASN A N 1
ATOM 563 C CA . ASN A 1 69 ? 5.675 -1.976 30.404 1.00 10.64 76 ASN A CA 1
ATOM 564 C C . ASN A 1 69 ? 4.250 -2.376 30.792 1.00 9.26 76 ASN A C 1
ATOM 565 O O . ASN A 1 69 ? 3.414 -1.522 31.081 1.00 9.41 76 ASN A O 1
ATOM 570 N N . GLY A 1 70 ? 3.993 -3.671 30.828 1.00 8.71 77 GLY A N 1
ATOM 571 C CA . GLY A 1 70 ? 2.667 -4.156 31.137 1.00 8.10 77 GLY A CA 1
ATOM 572 C C . GLY A 1 70 ? 2.306 -3.871 32.569 1.00 8.91 77 GLY A C 1
ATOM 573 O O . GLY A 1 70 ? 3.115 -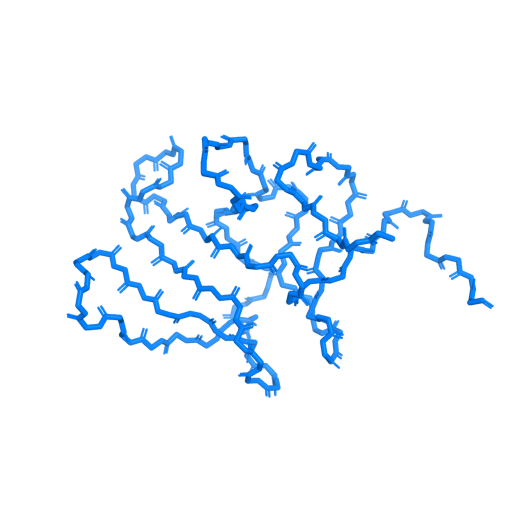4.045 33.489 1.00 10.04 77 GLY A O 1
ATOM 574 N N . LEU A 1 71 ? 1.088 -3.398 3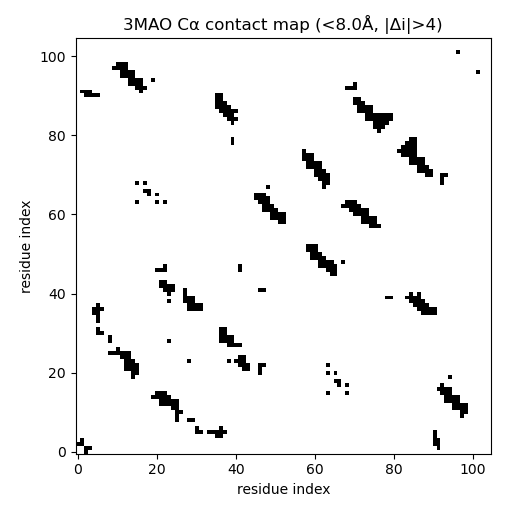2.766 1.00 7.33 78 LEU A N 1
ATOM 575 C CA . LEU A 1 71 ? 0.585 -3.029 34.109 1.00 7.81 78 LEU A CA 1
ATOM 576 C C . LEU A 1 71 ? -0.510 -3.909 34.654 1.00 7.19 78 LEU A C 1
ATOM 577 O O . LEU A 1 71 ? -0.556 -4.116 35.845 1.00 9.12 78 LEU A O 1
ATOM 582 N N . GLY A 1 72 ? -1.436 -4.365 33.824 1.00 9.02 79 GLY A N 1
ATOM 583 C CA . GLY A 1 72 ? -2.581 -5.114 34.285 1.00 7.25 79 GLY A CA 1
ATOM 584 C C . GLY A 1 72 ? -3.759 -4.809 33.406 1.00 7.06 79 GLY A C 1
ATOM 585 O O . GLY A 1 72 ? -3.627 -4.849 32.160 1.00 7.85 79 GLY A O 1
ATOM 586 N N . HIS A 1 73 ? -4.903 -4.515 34.020 1.00 6.96 80 HIS A N 1
ATOM 587 C CA . HIS A 1 73 ? -6.165 -4.424 33.318 1.00 6.66 80 HIS A CA 1
ATOM 588 C C . HIS A 1 73 ? -6.975 -3.224 33.772 1.00 7.24 80 HIS A C 1
ATOM 589 O O . HIS A 1 73 ? -6.838 -2.769 34.916 1.00 7.88 80 HIS A O 1
ATOM 596 N N . GLU A 1 74 ? -7.840 -2.732 32.890 1.00 6.99 81 GLU A N 1
ATOM 597 C CA . GLU A 1 74 ? -8.879 -1.798 33.248 1.00 7.47 81 GLU A CA 1
ATOM 598 C C . GLU A 1 74 ? -10.195 -2.509 33.096 1.00 6.59 81 GLU A C 1
ATOM 599 O O . GLU A 1 74 ? -10.545 -2.894 31.966 1.00 8.08 81 GLU A O 1
ATOM 605 N N . PHE A 1 75 ? -10.938 -2.691 34.167 1.00 7.29 82 PHE A N 1
ATOM 606 C CA . PHE A 1 75 ? -12.254 -3.300 34.140 1.00 7.31 82 PHE A CA 1
ATOM 607 C C . PHE A 1 75 ? -13.286 -2.194 34.086 1.00 9.52 82 PHE A C 1
ATOM 608 O O . PHE A 1 75 ? -13.484 -1.412 35.028 1.00 9.50 82 PHE A O 1
ATOM 616 N N . LEU A 1 76 ? -13.952 -2.121 32.955 1.00 8.50 83 LEU A N 1
ATOM 617 C CA . LEU A 1 76 ? -14.908 -1.072 32.632 1.00 8.51 83 LEU A CA 1
ATOM 618 C C . LEU A 1 76 ? -16.166 -1.252 33.464 1.00 8.07 83 LEU A C 1
ATOM 619 O O . LEU A 1 76 ? -16.681 -2.351 33.603 1.00 9.73 83 LEU A O 1
ATOM 624 N N . ASN A 1 77 ? -16.614 -0.159 34.057 1.00 9.27 84 ASN A N 1
ATOM 625 C CA . ASN A 1 77 ? -17.863 -0.147 34.792 1.00 12.58 84 ASN A CA 1
ATOM 626 C C . ASN A 1 77 ? -17.810 -1.092 35.976 1.00 12.78 84 ASN A C 1
ATOM 627 O O . ASN A 1 77 ? -18.820 -1.669 36.353 1.00 16.71 84 ASN A O 1
ATOM 632 N N . ASP A 1 78 ? -16.628 -1.284 36.544 1.00 9.50 85 ASP A N 1
ATOM 633 C CA . ASP A 1 78 ? -16.424 -2.210 37.633 1.00 8.97 85 ASP A CA 1
ATOM 634 C C . ASP A 1 78 ? -15.899 -1.511 38.861 1.00 10.63 85 ASP A C 1
ATOM 635 O O . ASP A 1 78 ? -15.634 -2.161 39.867 1.00 12.24 85 ASP A O 1
ATOM 640 N N . GLY A 1 79 ? -15.841 -0.189 38.843 1.00 10.00 86 GLY A N 1
ATOM 641 C CA . GLY A 1 79 ? -15.343 0.564 39.981 1.00 9.98 86 GLY A CA 1
ATOM 642 C C . GLY A 1 79 ? -16.335 0.756 41.086 1.00 10.74 86 GLY A C 1
ATOM 643 O O . GLY A 1 79 ? -17.443 0.206 41.067 1.00 12.84 86 GLY A O 1
ATOM 644 N N . PRO A 1 80 ? -15.951 1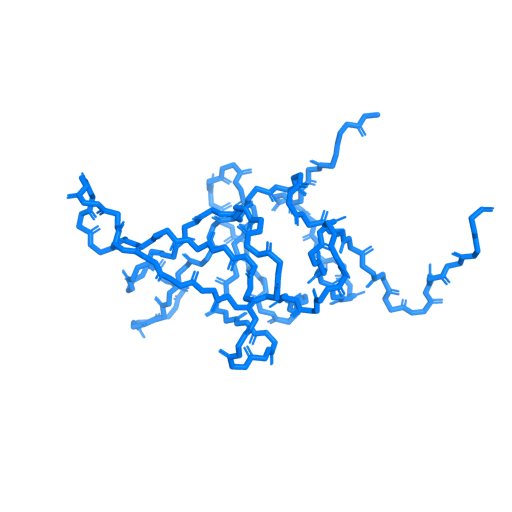.530 42.088 1.00 8.53 87 PRO A N 1
ATOM 645 C CA . PRO A 1 80 ? -16.748 1.640 43.285 1.00 11.75 87 PRO A CA 1
ATOM 646 C C . PRO A 1 80 ? -18.006 2.436 43.107 1.00 14.99 87 PRO A C 1
ATOM 647 O O . PRO A 1 80 ? -18.973 2.184 43.852 1.00 21.60 87 PRO A O 1
ATOM 651 N N . LYS A 1 81 ? -18.043 3.386 42.163 1.00 11.62 88 LYS A N 1
ATOM 652 C CA . LYS A 1 81 ? -19.245 4.121 41.805 1.00 13.54 88 LYS A CA 1
ATOM 653 C C . LYS A 1 81 ? -19.620 3.791 40.350 1.00 13.56 88 LYS A C 1
ATOM 654 O O . LYS A 1 81 ? -18.767 3.444 39.503 1.00 12.32 88 LYS A O 1
ATOM 660 N N . PRO A 1 82 ? -20.902 3.926 40.001 1.00 12.34 89 PRO A N 1
ATOM 661 C CA . PRO A 1 82 ? -21.339 3.583 38.665 1.00 12.25 89 PRO A CA 1
ATOM 662 C C . PRO A 1 82 ? -20.564 4.253 37.550 1.00 11.35 89 PRO A C 1
ATOM 663 O O . PRO A 1 82 ? -20.295 5.465 37.606 1.00 13.32 89 PRO A O 1
ATOM 667 N N . GLY A 1 83 ? -20.185 3.458 36.566 1.00 10.59 90 GLY A N 1
ATOM 668 C CA . GLY A 1 83 ? -19.450 3.951 35.396 1.00 10.85 90 GLY A CA 1
ATOM 669 C C . GLY A 1 83 ? -17.944 4.092 35.614 1.00 10.10 90 GLY A C 1
ATOM 670 O O . GLY A 1 83 ? -17.213 4.266 34.635 1.00 13.01 90 GLY A O 1
ATOM 671 N N . GLN A 1 84 ? -17.465 3.980 36.860 1.00 9.12 91 GLN A N 1
ATOM 672 C CA . GLN A 1 84 ? -16.040 4.055 37.105 1.00 8.00 91 GLN A CA 1
ATOM 673 C C . GLN A 1 84 ? -15.415 2.743 36.707 1.00 7.92 91 GLN A C 1
ATOM 674 O O . GLN A 1 84 ? -16.038 1.681 36.756 1.00 8.98 91 GLN A O 1
ATOM 680 N N . SER A 1 85 ? -14.144 2.815 36.340 1.00 8.12 92 SER A N 1
ATOM 681 C CA . SER A 1 85 ? -13.321 1.676 36.077 1.00 7.95 92 SER A CA 1
ATOM 682 C C . SER A 1 85 ? -12.659 1.197 37.350 1.00 7.89 92 SER A C 1
ATOM 683 O O . SER A 1 85 ? -12.461 1.938 38.327 1.00 8.66 92 SER A O 1
ATOM 686 N N . ARG A 1 86 ? -12.286 -0.072 37.326 1.00 5.88 93 ARG A N 1
ATOM 687 C CA . ARG A 1 86 ? -11.306 -0.634 38.240 1.00 6.73 93 ARG A CA 1
ATOM 688 C C . ARG A 1 86 ? -10.030 -0.943 37.480 1.00 6.10 93 ARG A C 1
ATOM 689 O O . ARG A 1 86 ? -10.007 -1.839 36.640 1.00 7.56 93 ARG A O 1
ATOM 697 N N . PHE A 1 87 ? -8.982 -0.171 37.725 1.00 5.71 94 PHE A N 1
ATOM 698 C CA . PHE A 1 87 ? -7.636 -0.471 37.227 1.00 5.71 94 PHE A CA 1
ATOM 699 C C . PHE A 1 87 ? -7.035 -1.461 38.235 1.00 5.84 94 PHE A C 1
ATOM 700 O O . PHE A 1 87 ? -6.843 -1.110 39.402 1.00 7.09 94 PHE A O 1
ATOM 708 N N . SER A 1 88 ? -6.770 -2.683 37.776 1.00 5.93 95 SER A N 1
ATOM 709 C CA . SER A 1 88 ? -6.269 -3.760 38.599 1.00 5.52 95 SER A CA 1
ATOM 710 C C . SER A 1 88 ? -4.855 -4.060 38.132 1.00 5.93 95 SER A C 1
ATOM 711 O O . SER A 1 88 ? -4.648 -4.536 36.978 1.00 6.33 95 SER A O 1
ATOM 714 N N . ILE A 1 89 ? -3.878 -3.746 38.973 1.00 5.27 96 ILE A N 1
ATOM 715 C CA . ILE A 1 89 ? -2.520 -3.578 38.540 1.00 5.46 96 ILE A CA 1
ATOM 716 C C . ILE A 1 89 ? -1.586 -4.546 39.283 1.00 5.26 96 ILE A C 1
ATOM 717 O O . ILE A 1 89 ? -1.725 -4.759 40.482 1.00 6.93 96 ILE A O 1
ATOM 722 N N . PHE A 1 90 ? -0.617 -5.119 38.588 1.00 5.39 97 PHE A N 1
ATOM 723 C CA . PHE A 1 90 ? 0.450 -5.901 39.212 1.00 6.19 97 PHE A CA 1
ATOM 724 C C . PHE A 1 90 ? 1.303 -5.017 40.106 1.00 6.47 97 PHE A C 1
ATOM 725 O O . PHE A 1 90 ? 1.806 -3.977 39.669 1.00 6.76 97 PHE A O 1
ATOM 733 N N . SER A 1 91 ? 1.520 -5.434 41.339 1.00 7.02 98 SER A N 1
ATOM 734 C CA . SER A 1 91 ? 2.387 -4.667 42.219 1.00 6.76 98 SER A CA 1
ATOM 735 C C . SER A 1 91 ? 3.794 -4.584 41.661 1.00 7.83 98 SER A C 1
ATOM 736 O O . SER A 1 91 ? 4.468 -3.545 41.876 1.00 7.75 98 SER A O 1
ATOM 739 N N . SER A 1 92 ? 4.291 -5.623 40.998 1.00 8.09 99 SER A N 1
ATOM 740 C CA . SER A 1 92 ? 5.638 -5.594 40.432 1.00 8.85 99 SER A CA 1
ATOM 741 C C . SER A 1 92 ? 5.777 -4.546 39.341 1.00 8.84 99 SER A C 1
ATOM 742 O O . SER A 1 92 ? 6.910 -4.188 38.999 1.00 9.56 99 SER A O 1
ATOM 745 N N . SER A 1 93 ? 4.668 -4.042 38.786 1.00 7.06 100 SER A N 1
ATOM 746 C CA A SER A 1 93 ? 4.739 -3.008 37.751 0.70 7.31 100 SER A CA 1
ATOM 747 C CA B SER A 1 93 ? 4.746 -3.000 37.754 0.30 7.97 100 SER A CA 1
ATOM 748 C C . SER A 1 93 ? 4.799 -1.591 38.339 1.00 8.55 100 SER A C 1
ATOM 749 O O . SER A 1 93 ? 4.942 -0.626 37.598 1.00 8.35 100 SER A O 1
ATOM 754 N N . LEU A 1 94 ? 4.692 -1.494 39.657 1.00 6.39 101 LEU A N 1
ATOM 755 C CA . LEU A 1 94 ? 4.603 -0.186 40.354 1.00 6.43 101 LEU A CA 1
ATOM 756 C C . LEU A 1 94 ? 5.727 -0.023 41.339 1.00 6.74 101 LEU A C 1
ATOM 757 O O . LEU A 1 94 ? 6.213 -0.999 41.920 1.00 8.99 101 LEU A O 1
ATOM 762 N N . LYS A 1 95 ? 6.108 1.230 41.545 1.00 7.35 102 LYS A N 1
ATOM 763 C CA . LYS A 1 95 ? 6.942 1.610 42.678 1.00 7.64 102 LYS A CA 1
ATOM 764 C C . LYS A 1 95 ? 6.207 2.679 43.433 1.00 6.66 102 LYS A C 1
ATOM 765 O O . LYS A 1 95 ? 5.739 3.678 42.812 1.00 7.85 102 LYS A O 1
ATOM 771 N N . PHE A 1 96 ? 6.152 2.562 44.751 1.00 6.83 103 PHE A N 1
ATOM 772 C CA . PHE A 1 96 ? 5.446 3.562 45.554 1.00 5.92 103 PHE A CA 1
ATOM 773 C C . PHE A 1 96 ? 6.397 4.643 45.987 1.00 7.08 103 PHE A C 1
ATOM 774 O O . PHE A 1 96 ? 7.424 4.359 46.592 1.00 9.58 103 PHE A O 1
ATOM 782 N N . VAL A 1 97 ? 6.045 5.885 45.702 1.00 7.21 104 VAL A N 1
ATOM 783 C CA . VAL A 1 97 ? 6.787 7.077 46.147 1.00 7.70 104 VAL A CA 1
ATOM 784 C C . VAL A 1 97 ? 6.005 7.706 47.303 1.00 7.54 104 VAL A C 1
ATOM 785 O O . VAL A 1 97 ? 4.938 8.289 47.073 1.00 8.12 104 VAL A O 1
ATOM 789 N N . PRO A 1 98 ? 6.484 7.548 48.549 1.00 8.33 105 PRO A N 1
ATOM 790 C CA . PRO A 1 98 ? 5.706 8.059 49.638 1.00 9.05 105 PRO A CA 1
ATOM 791 C C . PRO A 1 98 ? 5.873 9.575 49.752 1.00 8.05 105 PRO A C 1
ATOM 792 O O . PRO A 1 98 ? 6.968 10.077 49.640 1.00 10.14 105 PRO A O 1
ATOM 796 N N . LYS A 1 99 ? 4.803 10.270 50.064 1.00 12.24 106 LYS A N 1
ATOM 797 C CA . LYS A 1 99 ? 4.902 11.706 50.350 1.00 10.65 106 LYS A CA 1
ATOM 798 C C . LYS A 1 99 ? 5.829 11.888 51.528 1.00 8.76 106 LYS A C 1
ATOM 799 O O . LYS A 1 99 ? 5.708 11.194 52.536 1.00 12.57 106 LYS A O 1
ATOM 805 N N . GLY A 1 100 ? 6.778 12.784 51.399 1.00 9.66 107 GLY A N 1
ATOM 806 C CA . GLY A 1 100 ? 7.658 13.107 52.525 1.00 12.38 107 GLY A CA 1
ATOM 807 C C . GLY A 1 100 ? 8.882 12.254 52.659 1.00 15.24 107 GLY A C 1
ATOM 808 O O . GLY A 1 100 ? 9.792 12.612 53.412 1.00 17.68 107 GLY A O 1
ATOM 809 N N . LYS A 1 101 ? 8.941 11.104 51.983 1.00 12.51 108 LYS A N 1
ATOM 810 C CA . LYS A 1 101 ? 9.870 10.042 52.418 1.00 16.86 108 LYS A CA 1
ATOM 811 C C . LYS A 1 101 ? 10.600 9.420 51.274 1.00 27.40 108 LYS A C 1
ATOM 812 O O . LYS A 1 101 ? 11.016 8.237 51.372 1.00 29.60 108 LYS A O 1
ATOM 818 N N . GLU A 1 102 ? 10.808 10.192 50.201 1.00 30.18 109 GLU A N 1
ATOM 819 C CA . GLU A 1 102 ? 11.592 9.674 49.081 1.00 32.65 109 GLU A CA 1
ATOM 820 C C . GLU A 1 102 ? 13.095 9.844 49.357 1.00 29.70 109 GLU A C 1
ATOM 821 O O . GLU A 1 102 ? 13.766 10.710 48.791 1.00 34.03 109 GLU A O 1
ATOM 827 N N . THR A 1 103 ? 13.618 8.980 50.224 1.00 28.03 110 THR A N 1
ATOM 828 C CA . THR A 1 103 ? 14.956 9.141 50.751 1.00 32.85 110 THR A CA 1
ATOM 829 C C . THR A 1 103 ? 15.973 8.529 49.782 1.00 38.74 110 THR A C 1
ATOM 830 O O . THR A 1 103 ? 15.617 7.822 48.819 1.00 34.93 110 THR A O 1
ATOM 834 N N . SER A 1 104 ? 17.241 8.827 50.026 1.00 39.66 111 SER A N 1
ATOM 835 C CA . SER A 1 104 ? 18.291 8.414 49.111 1.00 41.87 111 SER A CA 1
ATOM 836 C C . SER A 1 104 ? 18.513 6.900 49.214 1.00 40.34 111 SER A C 1
ATOM 837 O O . SER A 1 104 ? 18.118 6.282 50.202 1.00 36.48 111 SER A O 1
ATOM 840 N N . ALA A 1 105 ? 19.137 6.319 48.191 1.00 42.03 112 ALA A N 1
ATOM 841 C CA . ALA A 1 105 ? 19.367 4.863 48.120 1.00 39.13 112 ALA A CA 1
ATOM 842 C C . ALA A 1 105 ? 20.380 4.330 49.136 1.00 38.70 112 ALA A C 1
ATOM 843 O O . ALA A 1 105 ? 21.544 4.706 49.120 1.00 46.09 112 ALA A O 1
#

Nearest PDB structures (foldseek):
  3mao-assembly1_A  TM=1.010E+00  e=1.080E-20  Homo sapiens
  6sym-assembly2_B  TM=9.055E-01  e=1.133E-08  Escherichia coli K-12
  2kv1-assembly1_A  TM=6.712E-01  e=1.217E-11  Mus musculus
  7e43-assembly2_A  TM=8.654E-01  e=2.846E-07  Helicobacter pylori 26695
  3e0o-assembly2_A  TM=8.157E-01  e=1.929E-07  Bacillus subtilis

GO terms:
  GO:0005829 cytosol (C, TAS)
  GO:0033743 peptide-methionine (R)-S-oxide reductase activity (F, TAS)
  GO:0030091 protein repair (P, TAS)
  GO:0005515 protein binding (F, IPI)
  GO:0005654 nucleoplasm (C, IDA)

Sequence (105 aa):
SMEEVFQNHFEPGVYVCAKCGYELFSSRRSSKYAH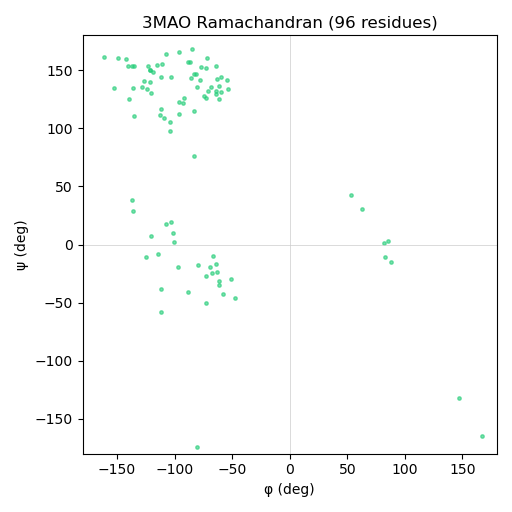SSSPWPAFTETIHADSVAKRPEHNRSEALKVSSCGKKCGNGLGHEFLNDGPKPGQSRFSIFSSSSLKFVPKGKETSA

CATH classification: 2.170.150.20

Foldseek 3Di:
DDDFCQPPQAFFFKAFPPPGHTFAGSVQWDHDDDRFTKGFGTDDPQQWDWDDPPPDPQKIWIAGSPPRHGFGMWRALPDPDGRTIIDGGDRSRIDTDHVPDNDDD

Secondary structure (DSSP, 8-state):
-----TT---SEEEEETTT--EEEEGGGEE--SSSS-EES--SSTTSEEEEE-TTSTTEEEEEETTT--EEEEEETT-SSSTT--EEEE-GGGEEEEETT-----